Protein AF-F3LEA2-F1 (afdb_monomer)

Secondary structure (DSSP, 8-state):
---EEEEEEESS---HHHHHHHHHHHHHHHHH-TTEEEEEEEEE-S---TTS---EEEEEEEEESS--EEEEEEESSHHHHHHHHHHHHHHHHHHHHHHHHHHHHHHHH----------------

Sequence (125 aa):
MTMASNVTYRDLDTSEALNAIINKRLQKLGRFCSDIQHSRVVLDSPHNHKHKGKEFRATVEIDLKGSPITVSQNDTSIHVAVRDAFDVAERKLKSHTQQLQAKRQRKREDITPTISQEDDFDEVG

Mean predicted aligned error: 11.27 Å

Nearest PDB structures (foldseek):
  8rd8-assembly1_D  TM=9.299E-01  e=2.920E-08  Psychrobacter urativorans
  5zep-assembly1_x  TM=9.024E-01  e=9.319E-07  Mycolicibacterium smegmatis MC2 155
  6dzk-assembly1_Y  TM=7.894E-01  e=9.949E-07  Mycolicibacterium smegmatis MC2 155
  7m4z-assembly1_v  TM=7.879E-01  e=9.795E-06  Acinetobacter baumannii AB0057
  8wi9-assembly1_w  TM=5.955E-01  e=1.652E-05  Mycolicibacterium smegmatis MC2 155

pLDDT: mean 78.49, std 16.26, range [42.31, 95.94]

Radius of gyration: 24.88 Å; Cα contacts (8 Å, |Δi|>4): 160; chains: 1; bounding box: 63×29×87 Å

Structure (mmCIF, N/CA/C/O backbone):
data_AF-F3LEA2-F1
#
_entry.id   AF-F3LEA2-F1
#
loop_
_atom_site.group_PDB
_atom_site.id
_atom_site.type_symbol
_atom_site.label_atom_id
_atom_site.label_alt_id
_atom_site.label_comp_id
_atom_site.label_asym_id
_atom_site.label_entity_id
_atom_site.label_seq_id
_atom_site.pdbx_PDB_ins_code
_atom_site.Cartn_x
_atom_site.Cartn_y
_atom_site.Cartn_z
_atom_site.occupancy
_atom_site.B_iso_or_equiv
_atom_site.auth_seq_id
_atom_site.auth_comp_id
_atom_site.auth_asym_id
_atom_site.auth_atom_id
_atom_site.pdbx_PDB_model_num
ATOM 1 N N . MET A 1 1 ? -10.549 -14.022 8.372 1.00 46.09 1 MET A N 1
ATOM 2 C CA . MET A 1 1 ? -11.278 -12.901 7.750 1.00 46.09 1 MET A CA 1
ATOM 3 C C . MET A 1 1 ? -10.392 -12.352 6.648 1.00 46.09 1 MET A C 1
ATOM 5 O O . MET A 1 1 ? -9.299 -11.887 6.943 1.00 46.09 1 MET A O 1
ATOM 9 N N . THR A 1 2 ? -10.778 -12.559 5.392 1.00 52.22 2 THR A N 1
ATOM 10 C CA . THR A 1 2 ? -9.991 -12.140 4.224 1.00 52.22 2 THR A CA 1
ATOM 11 C C . THR A 1 2 ? -10.287 -10.669 3.966 1.00 52.22 2 THR A C 1
ATOM 13 O O . THR A 1 2 ? -11.444 -10.320 3.758 1.00 52.22 2 THR A O 1
ATOM 16 N N . MET A 1 3 ? -9.276 -9.804 4.039 1.00 65.62 3 MET A N 1
ATOM 17 C CA . MET A 1 3 ? -9.443 -8.391 3.689 1.00 65.62 3 MET A CA 1
ATOM 18 C C . MET A 1 3 ? -9.395 -8.229 2.173 1.00 65.62 3 MET A C 1
ATOM 20 O O . MET A 1 3 ? -8.591 -8.887 1.513 1.00 65.62 3 MET A O 1
ATOM 24 N N . ALA A 1 4 ? -10.236 -7.355 1.623 1.00 76.12 4 ALA A N 1
ATOM 25 C CA . ALA A 1 4 ? -10.160 -6.993 0.215 1.00 76.12 4 ALA A CA 1
ATOM 26 C C . ALA A 1 4 ? -8.935 -6.093 -0.003 1.00 76.12 4 ALA A C 1
ATOM 28 O O . ALA A 1 4 ? -8.870 -4.982 0.527 1.00 76.12 4 ALA A O 1
ATOM 29 N N . SER A 1 5 ? -7.958 -6.589 -0.762 1.00 83.19 5 SER A N 1
ATOM 30 C CA . SER A 1 5 ? -6.742 -5.853 -1.099 1.00 83.19 5 SER A CA 1
ATOM 31 C C . SER A 1 5 ? -6.552 -5.733 -2.602 1.00 83.19 5 SER A C 1
ATOM 33 O O . SER A 1 5 ? -6.632 -6.732 -3.316 1.00 83.19 5 SER A O 1
ATOM 35 N N . ASN A 1 6 ? -6.232 -4.530 -3.070 1.00 90.88 6 ASN A N 1
ATOM 36 C CA . ASN A 1 6 ? -5.905 -4.263 -4.466 1.00 90.88 6 ASN A CA 1
ATOM 37 C C . ASN A 1 6 ? -4.445 -3.803 -4.600 1.00 90.88 6 ASN A C 1
ATOM 39 O O . ASN A 1 6 ? -4.008 -2.923 -3.860 1.00 90.88 6 ASN A O 1
ATOM 43 N N . VAL A 1 7 ? -3.701 -4.377 -5.549 1.00 92.56 7 VAL A N 1
ATOM 44 C CA . VAL A 1 7 ? -2.342 -3.935 -5.895 1.00 92.56 7 VAL A CA 1
ATOM 45 C C . VAL A 1 7 ? -2.348 -3.438 -7.337 1.00 92.56 7 VAL A C 1
ATOM 47 O O . VAL A 1 7 ? -2.714 -4.176 -8.248 1.00 92.56 7 VAL A O 1
ATOM 50 N N . THR A 1 8 ? -1.964 -2.181 -7.546 1.00 93.00 8 THR A N 1
ATOM 51 C CA . THR A 1 8 ? -1.908 -1.521 -8.854 1.00 93.00 8 THR A CA 1
ATOM 52 C C . THR A 1 8 ? -0.465 -1.136 -9.177 1.00 93.00 8 THR A C 1
ATOM 54 O O . THR A 1 8 ? 0.183 -0.473 -8.372 1.00 93.00 8 THR A O 1
ATOM 57 N N . TYR A 1 9 ? 0.008 -1.485 -10.372 1.00 92.25 9 TYR A N 1
ATOM 58 C CA . TYR A 1 9 ? 1.289 -1.036 -10.923 1.00 92.25 9 TYR A CA 1
ATOM 59 C C . TYR A 1 9 ? 1.004 -0.010 -12.027 1.00 92.25 9 TYR A C 1
ATOM 61 O O . TYR A 1 9 ? 0.185 -0.275 -12.906 1.00 92.25 9 TYR A O 1
ATOM 69 N N . ARG A 1 10 ? 1.630 1.168 -11.973 1.00 89.50 10 ARG A N 1
ATOM 70 C CA . ARG A 1 10 ? 1.542 2.203 -13.014 1.00 89.50 10 ARG A CA 1
ATOM 71 C C . ARG A 1 10 ? 2.929 2.430 -13.588 1.00 89.50 10 ARG A C 1
ATOM 73 O O . ARG A 1 10 ? 3.848 2.739 -12.837 1.00 89.50 10 ARG A O 1
ATOM 80 N N . ASP A 1 11 ? 3.067 2.254 -14.898 1.00 84.31 11 ASP A N 1
ATOM 81 C CA . ASP A 1 11 ? 4.343 2.422 -15.609 1.00 84.31 11 ASP A CA 1
ATOM 82 C C . ASP A 1 11 ? 5.466 1.504 -15.081 1.00 84.31 11 ASP A C 1
ATOM 84 O O . ASP A 1 11 ? 6.653 1.809 -15.193 1.00 84.31 11 ASP A O 1
ATOM 88 N N . LEU A 1 12 ? 5.077 0.372 -14.484 1.00 83.62 12 LEU A N 1
ATOM 89 C CA . LEU A 1 12 ? 5.955 -0.626 -13.883 1.00 83.62 12 LEU A CA 1
ATOM 90 C C . LEU A 1 12 ? 5.509 -2.030 -14.276 1.00 83.62 12 LEU A C 1
ATOM 92 O O . LEU A 1 12 ? 4.311 -2.312 -14.346 1.00 83.62 12 LEU A O 1
ATOM 96 N N . ASP A 1 13 ? 6.484 -2.920 -14.433 1.00 83.81 13 ASP A N 1
ATOM 97 C CA . ASP A 1 13 ? 6.221 -4.344 -14.582 1.00 83.81 13 ASP A CA 1
ATOM 98 C C . ASP A 1 13 ? 5.719 -4.939 -13.265 1.00 83.81 13 ASP A C 1
ATOM 100 O O . ASP A 1 13 ? 6.235 -4.664 -12.174 1.00 83.81 13 ASP A O 1
ATOM 104 N N . THR A 1 14 ? 4.708 -5.797 -13.371 1.00 85.38 14 THR A N 1
ATOM 105 C CA . THR A 1 14 ? 4.213 -6.561 -12.230 1.00 85.38 14 THR A CA 1
ATOM 106 C C . THR A 1 14 ? 5.284 -7.534 -11.751 1.00 85.38 14 THR A C 1
ATOM 108 O O . THR A 1 14 ? 5.868 -8.260 -12.552 1.00 85.38 14 THR A O 1
ATOM 111 N N . SER A 1 15 ? 5.493 -7.608 -10.438 1.00 88.19 15 SER A N 1
ATOM 112 C CA . SER A 1 15 ? 6.452 -8.533 -9.831 1.00 88.19 15 SER A CA 1
ATOM 113 C C . SER A 1 15 ? 5.757 -9.443 -8.829 1.00 88.19 15 SER A C 1
ATOM 115 O O . SER A 1 15 ? 5.145 -8.985 -7.861 1.00 88.19 15 SER A O 1
ATOM 117 N N . GLU A 1 16 ? 5.880 -10.754 -9.035 1.00 88.62 16 GLU A N 1
ATOM 118 C CA . GLU A 1 16 ? 5.338 -11.754 -8.113 1.00 88.62 16 GLU A CA 1
ATOM 119 C C . GLU A 1 16 ? 5.986 -11.650 -6.725 1.00 88.62 16 GLU A C 1
ATOM 121 O O . GLU A 1 16 ? 5.298 -11.729 -5.706 1.00 88.62 16 GLU A O 1
ATOM 126 N N . ALA A 1 17 ? 7.291 -11.364 -6.674 1.00 89.00 17 ALA A N 1
ATOM 127 C CA . ALA A 1 17 ? 8.010 -11.150 -5.423 1.00 89.00 17 ALA A CA 1
ATOM 128 C C . ALA A 1 17 ? 7.445 -9.952 -4.640 1.00 89.00 17 ALA A C 1
ATOM 130 O O . ALA A 1 17 ? 7.211 -10.056 -3.433 1.00 89.00 17 ALA A O 1
ATOM 131 N N . LEU A 1 18 ? 7.161 -8.834 -5.321 1.00 89.31 18 LEU A N 1
ATOM 132 C CA . LEU A 1 18 ? 6.524 -7.675 -4.689 1.00 89.31 18 LEU A CA 1
ATOM 133 C C . LEU A 1 18 ? 5.108 -8.006 -4.221 1.00 89.31 18 LEU A C 1
ATOM 135 O O . LEU A 1 18 ? 4.764 -7.693 -3.082 1.00 89.31 18 LEU A O 1
ATOM 139 N N . ASN A 1 19 ? 4.315 -8.703 -5.037 1.00 90.31 19 ASN A N 1
ATOM 140 C CA . ASN A 1 19 ? 2.971 -9.133 -4.653 1.00 90.31 19 ASN A CA 1
ATOM 141 C C . ASN A 1 19 ? 2.992 -10.003 -3.388 1.00 90.31 19 ASN A C 1
ATOM 143 O O . ASN A 1 19 ? 2.206 -9.772 -2.470 1.00 90.31 19 ASN A O 1
ATOM 147 N N . ALA A 1 20 ? 3.916 -10.962 -3.290 1.00 91.25 20 ALA A N 1
ATOM 148 C CA . ALA A 1 20 ? 4.060 -11.809 -2.109 1.00 91.25 20 ALA A CA 1
ATOM 149 C C . ALA A 1 20 ? 4.408 -10.995 -0.849 1.00 91.25 20 ALA A C 1
ATOM 151 O O . ALA A 1 20 ? 3.802 -11.190 0.210 1.00 91.25 20 ALA A O 1
ATOM 152 N N . ILE A 1 21 ? 5.344 -10.044 -0.962 1.00 91.44 21 ILE A N 1
ATOM 153 C CA . ILE A 1 21 ? 5.735 -9.153 0.142 1.00 91.44 21 ILE A CA 1
ATOM 154 C C . ILE A 1 21 ? 4.553 -8.281 0.578 1.00 91.44 21 ILE A C 1
ATOM 156 O O . ILE A 1 21 ? 4.253 -8.204 1.773 1.00 91.44 21 ILE A O 1
ATOM 160 N N . ILE A 1 22 ? 3.871 -7.653 -0.381 1.00 92.19 22 ILE A N 1
ATOM 161 C CA . ILE A 1 22 ? 2.718 -6.780 -0.145 1.00 92.19 22 ILE A CA 1
ATOM 162 C C . ILE A 1 22 ? 1.603 -7.558 0.552 1.00 92.19 22 ILE A C 1
ATOM 164 O O . ILE A 1 22 ? 1.137 -7.138 1.610 1.00 92.19 22 ILE A O 1
ATOM 168 N N . ASN A 1 23 ? 1.241 -8.735 0.039 1.00 90.69 23 ASN A N 1
ATOM 169 C CA . ASN A 1 23 ? 0.211 -9.586 0.635 1.00 90.69 23 ASN A CA 1
ATOM 170 C C . ASN A 1 23 ? 0.557 -9.986 2.074 1.00 90.69 23 ASN A C 1
ATOM 172 O O . ASN A 1 23 ? -0.284 -9.885 2.970 1.00 90.69 23 ASN A O 1
ATOM 176 N N . LYS A 1 24 ? 1.810 -10.376 2.338 1.00 90.88 24 LYS A N 1
ATOM 177 C CA . LYS A 1 24 ? 2.265 -10.720 3.694 1.00 90.88 24 LYS A CA 1
ATOM 178 C C . LYS A 1 24 ? 2.160 -9.528 4.649 1.00 90.88 24 LYS A C 1
ATOM 180 O O . LYS A 1 24 ? 1.747 -9.694 5.799 1.00 90.88 24 LYS A O 1
ATOM 185 N N . ARG A 1 25 ? 2.517 -8.324 4.192 1.00 90.75 25 ARG A N 1
ATOM 186 C CA . ARG A 1 25 ? 2.424 -7.101 5.004 1.00 90.75 25 ARG A CA 1
ATOM 187 C C . ARG A 1 25 ? 0.975 -6.669 5.234 1.00 90.75 25 ARG A C 1
ATOM 189 O O . ARG A 1 25 ? 0.634 -6.326 6.362 1.00 90.75 25 ARG A O 1
ATOM 196 N N . LEU A 1 26 ? 0.106 -6.771 4.232 1.00 89.69 26 LEU A N 1
ATOM 197 C CA . LEU A 1 26 ? -1.329 -6.504 4.374 1.00 89.69 26 LEU A CA 1
ATOM 198 C C . LEU A 1 26 ? -1.992 -7.450 5.381 1.00 89.69 26 LEU A C 1
ATOM 200 O O . LEU A 1 26 ? -2.720 -6.996 6.262 1.00 89.69 26 LEU A O 1
ATOM 204 N N . GLN A 1 27 ? -1.672 -8.748 5.335 1.00 88.06 27 GLN A N 1
ATOM 205 C CA . GLN A 1 27 ? -2.133 -9.697 6.354 1.00 88.06 27 GLN A CA 1
ATOM 206 C C . GLN A 1 27 ? -1.653 -9.318 7.760 1.00 88.06 27 GLN A C 1
ATOM 208 O O . GLN A 1 27 ? -2.400 -9.456 8.729 1.00 88.06 27 GLN A O 1
ATOM 213 N N . LYS A 1 28 ? -0.416 -8.820 7.888 1.00 88.12 28 LYS A N 1
ATOM 214 C CA . LYS A 1 28 ? 0.121 -8.338 9.166 1.00 88.12 28 LYS A CA 1
ATOM 215 C C . LYS A 1 28 ? -0.674 -7.133 9.684 1.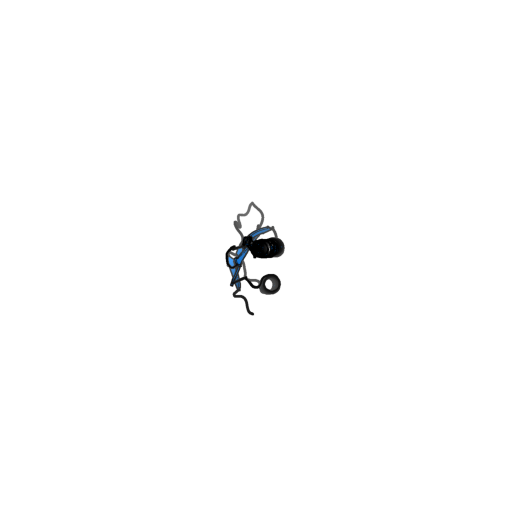00 88.12 28 LYS A C 1
ATOM 217 O O . LYS A 1 28 ? -1.033 -7.122 10.857 1.00 88.12 28 LYS A O 1
ATOM 222 N N . LEU A 1 29 ? -0.999 -6.162 8.827 1.00 86.31 29 LEU A N 1
ATOM 223 C CA . LEU A 1 29 ? -1.820 -5.002 9.199 1.00 86.31 29 LEU A CA 1
ATOM 224 C C . LEU A 1 29 ? -3.230 -5.411 9.649 1.00 86.31 29 LEU A C 1
ATOM 226 O O . LEU A 1 29 ? -3.684 -4.951 10.696 1.00 86.31 29 LEU A O 1
ATOM 230 N N . GLY A 1 30 ? -3.873 -6.340 8.933 1.00 83.69 30 GLY A N 1
ATOM 231 C CA . GLY A 1 30 ? -5.188 -6.880 9.305 1.00 83.69 3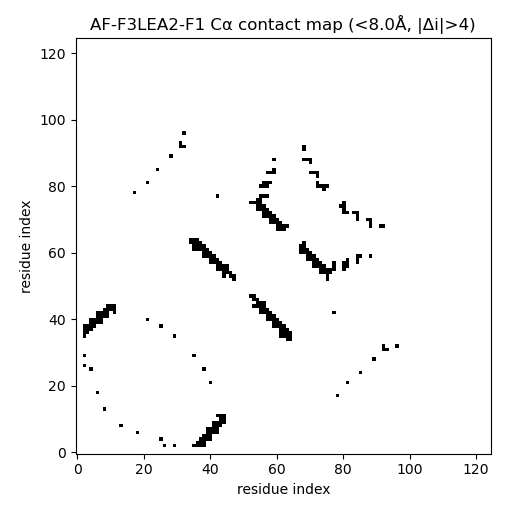0 GLY A CA 1
ATOM 232 C C . GLY A 1 30 ? -5.219 -7.565 10.677 1.00 83.69 30 GLY A C 1
ATOM 233 O O . GLY A 1 30 ? -6.249 -7.567 11.344 1.00 83.69 30 GLY A O 1
ATOM 234 N N . ARG A 1 31 ? -4.086 -8.105 11.150 1.00 83.81 31 ARG A N 1
ATOM 235 C CA . ARG A 1 31 ? -3.971 -8.661 12.511 1.00 83.81 31 ARG A CA 1
ATOM 236 C C . ARG A 1 31 ? -3.883 -7.592 13.601 1.00 83.81 31 ARG A C 1
ATOM 238 O O . ARG A 1 31 ? -4.241 -7.877 14.737 1.00 83.81 31 ARG A O 1
ATOM 245 N N . PHE A 1 32 ? -3.401 -6.390 13.281 1.00 78.19 32 PHE A N 1
ATOM 246 C CA . PHE A 1 32 ? -3.284 -5.293 14.247 1.00 78.19 32 PHE A CA 1
ATOM 247 C C . PHE A 1 32 ? -4.557 -4.455 14.370 1.00 78.19 32 PHE A C 1
ATOM 249 O O . PHE A 1 32 ? -4.800 -3.879 15.429 1.00 78.19 32 PHE A O 1
ATOM 256 N N . CYS A 1 33 ? -5.354 -4.358 13.305 1.00 75.94 33 CYS A N 1
ATOM 257 C CA . CYS A 1 33 ? -6.589 -3.586 13.301 1.00 75.94 33 CYS A CA 1
ATOM 258 C C . CYS A 1 33 ? -7.669 -4.312 12.499 1.00 75.94 33 CYS A C 1
ATOM 260 O O . CYS A 1 33 ? -7.579 -4.434 11.280 1.00 75.94 33 CYS A O 1
ATOM 262 N N . SER A 1 34 ? -8.710 -4.760 13.197 1.00 77.75 34 SER A N 1
ATOM 263 C CA . SER A 1 34 ? -9.881 -5.410 12.601 1.00 77.75 34 SER A CA 1
ATOM 264 C C . SER A 1 34 ? -10.871 -4.432 11.959 1.00 77.75 34 SER A C 1
ATOM 266 O O . SER A 1 34 ? -11.830 -4.878 11.339 1.00 77.75 34 SER A O 1
ATOM 268 N N . ASP A 1 35 ? -10.661 -3.118 12.108 1.00 80.69 35 ASP A N 1
ATOM 269 C CA . ASP A 1 35 ? -11.535 -2.071 11.552 1.00 80.69 35 ASP A CA 1
ATOM 270 C C . ASP A 1 35 ? -11.188 -1.704 10.097 1.00 80.69 35 ASP A C 1
ATOM 272 O O . ASP A 1 35 ? -11.795 -0.791 9.528 1.00 80.69 35 ASP A O 1
ATOM 276 N N . ILE A 1 36 ? -10.206 -2.391 9.501 1.00 85.00 36 ILE A N 1
ATOM 277 C CA . ILE A 1 36 ? -9.816 -2.211 8.102 1.00 85.00 36 ILE A CA 1
ATOM 278 C C . ILE A 1 36 ? -10.886 -2.820 7.195 1.00 85.00 36 ILE A C 1
ATOM 280 O O . ILE A 1 36 ? -11.168 -4.015 7.254 1.00 85.00 36 ILE A O 1
ATOM 284 N N . GLN A 1 37 ? -11.465 -1.983 6.338 1.00 85.88 37 GLN A N 1
ATOM 285 C CA . GLN A 1 37 ? -12.495 -2.376 5.376 1.00 85.88 37 GLN A CA 1
ATOM 286 C C . GLN A 1 37 ? -11.888 -2.712 4.016 1.00 85.88 37 GLN A C 1
ATOM 288 O O . GLN A 1 37 ? -12.279 -3.688 3.376 1.00 85.88 37 GLN A O 1
ATOM 293 N N . HIS A 1 38 ? -10.918 -1.911 3.585 1.00 87.56 38 HIS A N 1
ATOM 294 C CA . HIS A 1 38 ? -10.288 -2.039 2.282 1.00 87.56 38 HIS A CA 1
ATOM 295 C C . HIS A 1 38 ? -8.837 -1.557 2.345 1.00 87.56 38 HIS A C 1
ATOM 297 O O . HIS A 1 38 ? -8.452 -0.756 3.203 1.00 87.56 38 HIS A O 1
ATOM 303 N N . SER A 1 39 ? -7.990 -2.097 1.472 1.00 90.56 39 SER A N 1
ATOM 304 C CA . SER A 1 39 ? -6.611 -1.640 1.333 1.00 90.56 39 SER A CA 1
ATOM 305 C C . SER A 1 39 ? -6.189 -1.619 -0.126 1.00 90.56 39 SER A C 1
ATOM 307 O O . SER A 1 39 ? -6.399 -2.584 -0.862 1.00 90.56 39 SER A O 1
ATOM 309 N N . ARG A 1 40 ? -5.528 -0.539 -0.532 1.00 93.25 40 ARG A N 1
ATOM 310 C CA . ARG A 1 40 ? -4.992 -0.380 -1.878 1.00 93.25 40 ARG A CA 1
ATOM 311 C C . ARG A 1 40 ? -3.516 -0.034 -1.820 1.00 93.25 40 ARG A C 1
ATOM 313 O O . ARG A 1 40 ? -3.096 0.832 -1.060 1.00 93.25 40 ARG A O 1
ATOM 320 N N . VAL A 1 41 ? -2.732 -0.712 -2.646 1.00 94.25 41 VAL A N 1
ATOM 321 C CA . VAL A 1 41 ? -1.313 -0.428 -2.835 1.00 94.25 41 VAL A CA 1
ATOM 322 C C . VAL A 1 41 ? -1.102 -0.004 -4.276 1.00 94.25 41 VAL A C 1
ATOM 324 O O . 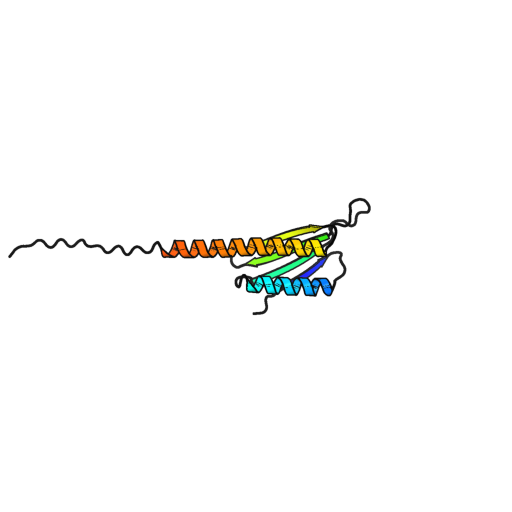VAL A 1 41 ? -1.459 -0.736 -5.196 1.00 94.25 41 VAL A O 1
ATOM 327 N N . VAL A 1 42 ? -0.536 1.180 -4.476 1.00 94.94 42 VAL A N 1
ATOM 328 C CA . VAL A 1 42 ? -0.201 1.715 -5.796 1.00 94.94 42 VAL A CA 1
ATOM 329 C C . VAL A 1 42 ? 1.307 1.866 -5.882 1.00 94.94 42 VAL A C 1
ATOM 331 O O . VAL A 1 42 ? 1.910 2.548 -5.057 1.00 94.94 42 VAL A O 1
ATOM 334 N N . LEU A 1 43 ? 1.904 1.220 -6.874 1.00 93.50 43 LEU A N 1
ATOM 335 C CA . LEU A 1 43 ? 3.320 1.313 -7.196 1.00 93.50 43 LEU A CA 1
ATOM 336 C C . LEU A 1 43 ? 3.455 2.074 -8.509 1.00 93.50 43 LEU A C 1
ATOM 338 O O . LEU A 1 43 ? 2.870 1.656 -9.507 1.00 93.50 43 LEU A O 1
ATOM 342 N N . ASP A 1 44 ? 4.188 3.182 -8.514 1.00 91.50 44 ASP A N 1
ATOM 343 C CA . ASP A 1 44 ? 4.399 3.990 -9.713 1.00 91.50 44 ASP A CA 1
ATOM 344 C C . ASP A 1 44 ? 5.828 4.545 -9.827 1.00 91.50 44 ASP A C 1
ATOM 346 O O . ASP A 1 44 ? 6.620 4.490 -8.883 1.00 91.50 44 ASP A O 1
ATOM 350 N N . SER A 1 45 ? 6.191 5.026 -11.021 1.00 84.44 45 SER A N 1
ATOM 351 C CA . SER A 1 45 ? 7.458 5.726 -11.269 1.00 84.44 45 SER A CA 1
ATOM 352 C C . SER A 1 45 ? 7.183 7.111 -11.865 1.00 84.44 45 SER A C 1
ATOM 354 O O . SER A 1 45 ? 7.068 7.266 -13.084 1.00 84.44 45 SER A O 1
ATOM 356 N N . PRO A 1 46 ? 7.013 8.140 -11.014 1.00 67.81 46 PRO A N 1
ATOM 357 C CA . PRO A 1 46 ? 6.746 9.494 -11.474 1.00 67.81 46 PRO A CA 1
ATOM 358 C C . PRO A 1 46 ? 8.014 10.084 -12.118 1.00 67.81 46 PRO A C 1
ATOM 360 O O . PRO A 1 46 ? 8.931 10.491 -11.418 1.00 67.81 46 PRO A O 1
ATOM 363 N N . HIS A 1 47 ? 8.027 10.167 -13.453 1.00 59.03 47 HIS A N 1
ATOM 364 C CA . HIS A 1 47 ? 9.108 10.660 -14.327 1.00 59.03 47 HIS A CA 1
ATOM 365 C C . HIS A 1 47 ? 10.300 9.718 -14.557 1.00 59.03 47 HIS A C 1
ATOM 367 O O . HIS A 1 47 ? 11.326 9.780 -13.890 1.00 59.03 47 HIS A O 1
ATOM 373 N N . ASN A 1 48 ? 10.253 9.003 -15.681 1.00 54.84 48 ASN A N 1
ATOM 374 C CA . ASN A 1 48 ? 11.409 8.342 -16.295 1.00 54.84 48 ASN A CA 1
ATOM 375 C C . ASN A 1 48 ? 12.220 9.316 -17.193 1.00 54.84 48 ASN A C 1
ATOM 377 O O . ASN A 1 48 ? 12.643 8.973 -18.298 1.00 54.84 48 ASN A O 1
ATOM 381 N N . HIS A 1 49 ? 12.380 10.582 -16.782 1.00 52.81 49 HIS A N 1
ATOM 382 C CA . HIS A 1 49 ? 13.090 11.583 -17.589 1.00 52.81 49 HIS A CA 1
ATOM 383 C C . HIS A 1 49 ? 14.597 11.476 -17.351 1.00 52.81 49 HIS A C 1
ATOM 385 O O . HIS A 1 49 ? 15.062 11.649 -16.230 1.00 52.81 49 HIS A O 1
ATOM 391 N N . LYS A 1 50 ? 15.343 11.250 -18.441 1.00 52.47 50 LYS A N 1
ATOM 392 C CA . LYS A 1 50 ? 16.786 10.944 -18.584 1.00 52.47 50 LYS A CA 1
ATOM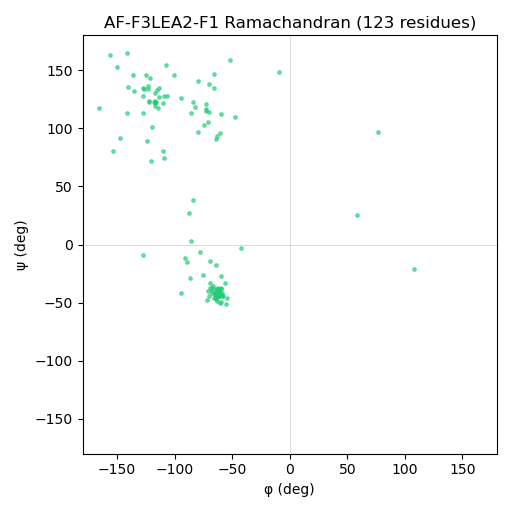 393 C C . LYS A 1 50 ? 17.816 11.718 -17.721 1.00 52.47 50 LYS A C 1
ATOM 395 O O . LYS A 1 50 ? 18.998 11.407 -17.820 1.00 52.47 50 LYS A O 1
ATOM 400 N N . HIS A 1 51 ? 17.425 12.688 -16.893 1.00 53.81 51 HIS A N 1
ATOM 401 C CA . HIS A 1 51 ? 18.332 13.570 -16.144 1.00 53.81 51 HIS A CA 1
ATOM 402 C C . HIS A 1 51 ? 18.082 13.657 -14.627 1.00 53.81 51 HIS A C 1
ATOM 404 O O . HIS A 1 51 ? 18.919 14.214 -13.920 1.00 53.81 51 HIS A O 1
ATOM 410 N N . LYS A 1 52 ? 16.988 13.095 -14.099 1.00 52.84 52 LYS A N 1
ATOM 411 C CA . LYS A 1 52 ? 16.782 12.911 -12.652 1.00 52.84 52 LYS A CA 1
ATOM 412 C C . LYS A 1 52 ? 16.534 11.427 -12.396 1.00 52.84 52 LYS A C 1
ATOM 414 O O . LYS A 1 52 ? 15.877 10.781 -13.201 1.00 52.84 52 LYS A O 1
ATOM 419 N N . GLY A 1 53 ? 17.164 10.884 -11.356 1.00 58.38 53 GLY A N 1
ATOM 420 C CA . GLY A 1 53 ? 17.245 9.444 -11.098 1.00 58.38 53 GLY A CA 1
ATOM 421 C C . GLY A 1 53 ? 15.892 8.729 -11.110 1.00 58.38 53 GLY A C 1
ATOM 422 O O . GLY A 1 53 ? 14.849 9.346 -10.923 1.00 58.38 53 GLY A O 1
ATOM 423 N N . LYS A 1 54 ? 15.930 7.409 -11.330 1.00 66.06 54 LYS A N 1
ATOM 424 C CA . LYS A 1 54 ? 14.753 6.538 -11.249 1.00 66.06 54 LYS A CA 1
ATOM 425 C C . LYS A 1 54 ? 14.183 6.604 -9.834 1.00 66.06 54 LYS A C 1
ATOM 427 O O . LYS A 1 54 ? 14.684 5.917 -8.951 1.00 66.06 54 LYS A O 1
ATOM 432 N N . GLU A 1 55 ? 13.179 7.440 -9.617 1.00 83.31 55 GLU A N 1
ATOM 433 C CA . GLU A 1 55 ? 12.414 7.448 -8.378 1.00 83.31 55 GLU A CA 1
ATOM 434 C C . GLU A 1 55 ? 11.176 6.573 -8.566 1.00 83.31 55 GLU A C 1
ATOM 436 O O . GLU A 1 55 ? 10.391 6.719 -9.509 1.00 83.31 55 GLU A O 1
ATOM 441 N N . PHE A 1 56 ? 11.033 5.619 -7.661 1.00 89.75 56 PHE A N 1
ATOM 442 C CA . PHE A 1 56 ? 9.841 4.814 -7.501 1.00 89.75 56 PHE A CA 1
ATOM 443 C C . PHE A 1 56 ? 9.050 5.365 -6.333 1.00 89.75 56 PHE A C 1
ATOM 445 O O . PHE A 1 56 ? 9.626 5.804 -5.339 1.00 89.75 56 PHE A O 1
ATOM 452 N N . ARG A 1 57 ? 7.729 5.297 -6.420 1.00 92.44 57 ARG A N 1
ATOM 453 C CA . ARG A 1 57 ? 6.841 5.684 -5.337 1.00 92.44 57 ARG A CA 1
ATOM 454 C C . ARG A 1 57 ? 5.862 4.558 -5.041 1.00 92.44 57 ARG A C 1
ATOM 456 O O . ARG A 1 57 ? 5.292 3.929 -5.929 1.00 92.44 57 ARG A O 1
ATOM 463 N N . ALA A 1 58 ? 5.703 4.298 -3.751 1.00 94.94 58 ALA A N 1
ATOM 464 C CA . ALA A 1 58 ? 4.761 3.341 -3.209 1.00 94.94 58 ALA A CA 1
ATOM 465 C C . ALA A 1 58 ? 3.752 4.086 -2.338 1.00 94.94 58 ALA A C 1
ATOM 467 O O . ALA A 1 58 ? 4.123 4.752 -1.369 1.00 94.94 58 ALA A O 1
ATOM 468 N N . THR A 1 59 ? 2.477 3.942 -2.674 1.00 95.94 59 THR A N 1
ATOM 469 C CA . THR A 1 59 ? 1.358 4.513 -1.931 1.00 95.94 59 THR A CA 1
ATOM 470 C C . THR A 1 59 ? 0.530 3.388 -1.327 1.00 95.94 59 THR A C 1
ATOM 472 O O . THR A 1 59 ? 0.115 2.471 -2.031 1.00 95.94 59 THR A O 1
ATOM 475 N N . VAL A 1 60 ? 0.297 3.455 -0.020 1.00 95.50 60 VAL A N 1
ATOM 476 C CA . VAL A 1 60 ? -0.541 2.533 0.747 1.00 95.50 60 VAL A CA 1
ATOM 477 C C . VAL A 1 60 ? -1.741 3.312 1.274 1.00 95.50 60 VAL A C 1
ATOM 479 O O . VAL A 1 60 ? -1.595 4.247 2.064 1.00 95.50 60 VAL A O 1
ATOM 482 N N . GLU A 1 61 ? -2.924 2.913 0.830 1.00 94.19 61 GLU A N 1
ATOM 483 C CA . GLU A 1 61 ? -4.223 3.431 1.250 1.00 94.19 61 GLU A CA 1
ATOM 484 C C . GLU A 1 61 ? -4.923 2.359 2.086 1.00 94.19 61 GLU A C 1
ATOM 486 O O . GLU A 1 61 ? -5.030 1.201 1.674 1.00 94.19 61 GLU A O 1
ATOM 491 N N . ILE A 1 62 ? -5.376 2.734 3.277 1.00 91.75 62 ILE A N 1
ATOM 492 C CA . ILE A 1 62 ? -6.084 1.862 4.210 1.00 91.75 62 ILE A CA 1
ATOM 493 C C . ILE A 1 62 ? -7.374 2.565 4.605 1.00 91.75 62 ILE A C 1
ATOM 495 O O . ILE A 1 62 ? -7.353 3.577 5.310 1.00 91.75 62 ILE A O 1
ATOM 499 N N . ASP A 1 63 ? -8.496 1.991 4.194 1.00 89.44 63 ASP A N 1
ATOM 500 C CA . ASP A 1 63 ? -9.813 2.473 4.574 1.00 89.44 63 ASP A CA 1
ATOM 501 C C . ASP A 1 63 ? -10.206 1.858 5.918 1.00 89.44 63 ASP A C 1
ATOM 503 O O . ASP A 1 63 ? -10.415 0.647 6.041 1.00 89.44 63 ASP A O 1
ATOM 507 N N . LEU A 1 64 ? -10.294 2.709 6.940 1.00 86.38 64 LEU A N 1
ATOM 508 C CA . LEU A 1 64 ? -10.782 2.361 8.273 1.00 86.38 64 LEU A CA 1
ATOM 509 C C . LEU A 1 64 ? -12.163 2.975 8.491 1.00 86.38 64 LEU A C 1
ATOM 511 O O . LEU A 1 64 ? -12.473 4.044 7.958 1.00 86.38 64 LEU A O 1
ATOM 515 N N . LYS A 1 65 ? -12.964 2.366 9.369 1.00 78.12 65 LYS A N 1
ATOM 516 C CA . LYS A 1 65 ? -14.235 2.952 9.815 1.00 78.12 65 LYS A CA 1
ATOM 517 C C . LYS A 1 65 ? -13.996 4.274 10.568 1.00 78.12 65 LYS A C 1
ATOM 519 O O . LYS A 1 65 ? -13.781 4.282 11.776 1.00 78.12 65 LYS A O 1
ATOM 524 N N . GLY A 1 66 ? -14.059 5.390 9.843 1.00 76.50 66 GLY A N 1
ATOM 525 C CA . GLY A 1 66 ? -14.047 6.758 10.371 1.00 76.50 66 GLY A CA 1
ATOM 526 C C . GLY A 1 66 ? -12.765 7.561 10.129 1.00 76.50 66 GLY A C 1
ATOM 527 O O . GLY A 1 66 ? -12.830 8.786 10.162 1.00 76.50 66 GLY A O 1
ATOM 528 N N . SER A 1 67 ? -11.620 6.927 9.860 1.00 80.62 67 SER A N 1
ATOM 529 C CA . SER A 1 67 ? -10.372 7.658 9.586 1.00 80.62 67 SER A CA 1
ATOM 530 C C . SER A 1 67 ? -9.487 6.906 8.587 1.00 80.62 67 SER A C 1
ATOM 532 O O . SER A 1 67 ? -8.706 6.048 8.996 1.00 80.62 67 SER A O 1
ATOM 534 N N . PRO A 1 68 ? -9.606 7.179 7.277 1.00 89.00 68 PRO A N 1
ATOM 535 C CA . PRO A 1 68 ? -8.744 6.549 6.286 1.00 89.00 68 PRO A CA 1
ATOM 536 C C . PRO A 1 68 ? -7.289 6.999 6.465 1.00 89.00 68 PRO A C 1
ATOM 538 O O . PRO A 1 68 ? -7.005 8.136 6.853 1.00 89.00 68 PRO A O 1
ATOM 541 N N . ILE A 1 69 ? -6.354 6.098 6.173 1.00 91.50 69 ILE A N 1
ATOM 542 C CA . ILE A 1 69 ? -4.917 6.346 6.259 1.00 91.50 69 ILE A CA 1
ATOM 543 C C . ILE A 1 69 ? -4.315 6.206 4.866 1.00 91.50 69 ILE A C 1
ATOM 545 O O . ILE A 1 69 ? -4.301 5.116 4.302 1.00 91.50 69 ILE A O 1
ATOM 549 N N . THR A 1 70 ? -3.721 7.287 4.368 1.00 94.88 70 THR A N 1
ATOM 550 C CA . THR A 1 70 ? -2.886 7.265 3.164 1.00 94.88 70 THR A CA 1
ATOM 551 C C . THR A 1 70 ? -1.437 7.574 3.532 1.00 94.88 70 THR A C 1
ATOM 553 O O . THR A 1 70 ? -1.136 8.471 4.335 1.00 94.88 70 THR A O 1
ATOM 556 N N . VAL A 1 71 ? -0.521 6.790 2.974 1.00 95.12 71 VAL A N 1
ATOM 557 C CA . VAL A 1 71 ? 0.926 6.946 3.120 1.00 95.12 71 VAL A CA 1
ATOM 558 C C . VAL A 1 71 ? 1.565 6.778 1.755 1.00 95.12 71 VAL A C 1
ATOM 560 O O . VAL A 1 71 ? 1.276 5.808 1.070 1.00 95.12 71 VAL A O 1
ATOM 563 N N . SER A 1 72 ? 2.461 7.685 1.386 1.00 94.25 72 SER A N 1
ATOM 564 C CA . SER A 1 72 ? 3.252 7.599 0.161 1.00 94.25 72 SER A CA 1
ATOM 565 C C . SER A 1 72 ? 4.726 7.763 0.499 1.00 94.25 72 SER A C 1
ATOM 567 O O . SER A 1 72 ? 5.072 8.749 1.145 1.00 94.25 72 SER A O 1
ATOM 569 N N . GLN A 1 73 ? 5.571 6.842 0.046 1.00 94.56 73 GLN A N 1
ATOM 570 C CA . GLN A 1 73 ? 7.029 6.931 0.164 1.00 94.56 73 GLN A CA 1
ATOM 571 C C . GLN A 1 73 ? 7.672 6.787 -1.209 1.00 94.56 73 GLN A C 1
ATOM 573 O O . GLN A 1 73 ? 7.165 6.051 -2.057 1.00 94.56 73 GLN A O 1
ATOM 578 N N . ASN A 1 74 ? 8.784 7.482 -1.419 1.00 91.75 74 ASN A N 1
ATOM 579 C CA . ASN A 1 74 ? 9.582 7.422 -2.633 1.00 91.75 74 ASN A CA 1
ATOM 580 C C . ASN A 1 74 ? 11.017 6.987 -2.333 1.00 91.75 74 ASN A C 1
ATOM 582 O O . ASN A 1 74 ? 11.574 7.335 -1.299 1.00 91.75 74 ASN A O 1
ATOM 586 N N . ASP A 1 75 ? 11.595 6.205 -3.240 1.00 91.31 75 ASP A N 1
ATOM 587 C CA . ASP A 1 75 ? 12.984 5.763 -3.157 1.00 91.31 75 ASP A CA 1
ATOM 588 C C . ASP A 1 75 ? 13.525 5.405 -4.551 1.00 91.31 75 ASP A C 1
ATOM 590 O O . ASP A 1 75 ? 12.771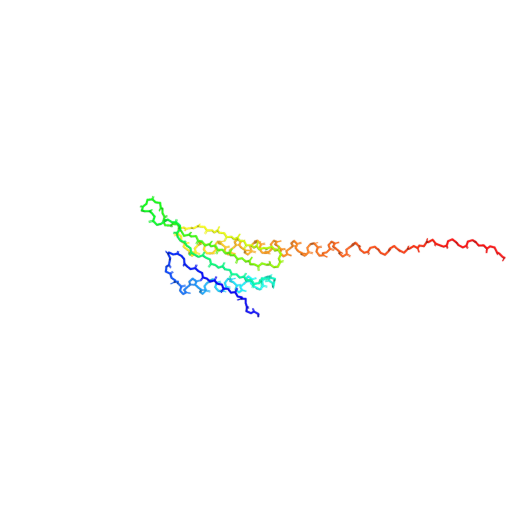 5.157 -5.493 1.00 91.31 75 ASP A O 1
ATOM 594 N N . THR A 1 76 ? 14.847 5.325 -4.678 1.00 89.12 76 THR A N 1
ATOM 595 C CA . THR A 1 76 ? 15.532 4.778 -5.861 1.00 89.12 76 THR A CA 1
ATOM 596 C C . THR A 1 76 ? 15.254 3.291 -6.112 1.00 89.12 76 THR A C 1
ATOM 598 O O . THR A 1 76 ? 15.469 2.791 -7.216 1.00 89.12 76 THR A O 1
ATOM 601 N N . SER A 1 77 ? 14.760 2.572 -5.102 1.00 89.06 77 SER A N 1
ATOM 602 C CA . SER A 1 77 ? 14.360 1.172 -5.159 1.00 89.06 77 SER A CA 1
ATOM 603 C C . SER A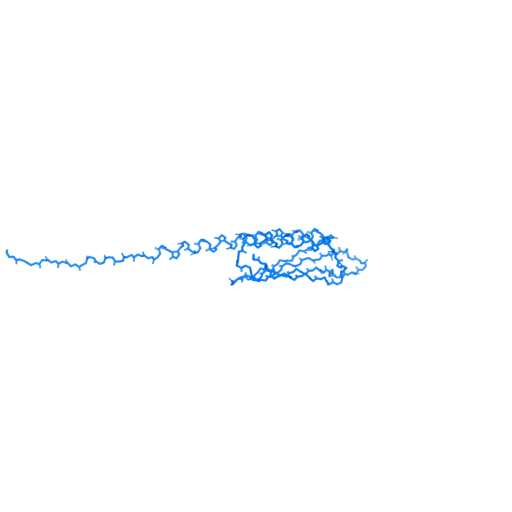 1 77 ? 12.900 1.007 -4.755 1.00 89.06 77 SER A C 1
ATOM 605 O O . SER A 1 77 ? 12.512 1.290 -3.620 1.00 89.06 77 SER A O 1
ATOM 607 N N . ILE A 1 78 ? 12.092 0.425 -5.647 1.00 89.69 78 ILE A N 1
ATOM 608 C CA . ILE A 1 78 ? 10.680 0.127 -5.365 1.00 89.69 78 ILE A CA 1
ATOM 609 C C . ILE A 1 78 ? 10.501 -0.741 -4.109 1.00 89.69 78 ILE A C 1
ATOM 611 O O . ILE A 1 78 ? 9.546 -0.564 -3.359 1.00 89.69 78 ILE A O 1
ATOM 615 N N . HIS A 1 79 ? 11.442 -1.645 -3.824 1.00 91.81 79 HIS A N 1
ATOM 616 C CA . HIS A 1 79 ? 11.380 -2.510 -2.645 1.00 91.81 79 HIS A CA 1
ATOM 617 C C . HIS A 1 79 ? 11.543 -1.716 -1.343 1.00 91.81 79 HIS A C 1
ATOM 619 O O . HIS A 1 79 ? 10.873 -2.021 -0.353 1.00 91.81 79 HIS A O 1
ATOM 625 N N . VAL A 1 80 ? 12.413 -0.700 -1.350 1.00 92.94 80 VAL A N 1
ATOM 626 C CA . VAL A 1 80 ? 12.634 0.194 -0.205 1.00 92.94 80 VAL A CA 1
ATOM 627 C C . VAL A 1 80 ? 11.426 1.107 -0.029 1.00 92.94 80 VAL A C 1
ATOM 629 O O . VAL A 1 80 ? 10.857 1.134 1.057 1.00 92.94 80 VAL A O 1
ATOM 632 N N . ALA A 1 81 ? 10.939 1.727 -1.110 1.00 93.56 81 ALA A N 1
ATOM 633 C CA . ALA A 1 81 ? 9.733 2.553 -1.075 1.00 93.56 81 ALA A CA 1
ATOM 634 C C . ALA A 1 81 ? 8.524 1.788 -0.502 1.00 93.56 81 ALA A C 1
ATOM 636 O O . ALA A 1 81 ? 7.825 2.289 0.379 1.00 93.56 81 ALA A O 1
ATOM 637 N N . VAL A 1 82 ? 8.303 0.541 -0.944 1.00 93.81 82 VAL A N 1
ATOM 638 C CA . VAL A 1 82 ? 7.248 -0.333 -0.405 1.00 93.81 82 VAL A CA 1
ATOM 639 C C . VAL A 1 82 ? 7.466 -0.595 1.080 1.00 93.81 82 VAL A C 1
ATOM 641 O O . VAL A 1 82 ? 6.541 -0.429 1.876 1.00 93.81 82 VAL A O 1
ATOM 644 N N . ARG A 1 83 ? 8.673 -1.010 1.477 1.00 93.75 83 ARG A N 1
ATOM 645 C CA . ARG A 1 83 ? 8.989 -1.293 2.880 1.00 93.75 83 ARG A CA 1
ATOM 646 C C . ARG A 1 83 ? 8.683 -0.089 3.768 1.00 93.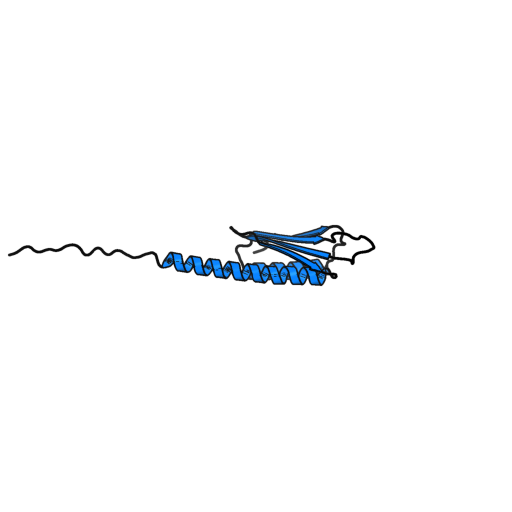75 83 ARG A C 1
ATOM 648 O O . ARG A 1 83 ? 7.950 -0.244 4.745 1.00 93.75 83 ARG A O 1
ATOM 655 N N . ASP A 1 84 ? 9.183 1.077 3.395 1.00 94.62 84 ASP A N 1
ATOM 656 C CA . ASP A 1 84 ? 9.053 2.293 4.186 1.00 94.62 84 ASP A CA 1
ATOM 657 C C . ASP A 1 84 ? 7.599 2.764 4.250 1.00 94.62 84 ASP A C 1
ATOM 659 O O . ASP A 1 84 ? 7.118 3.134 5.323 1.00 94.62 84 ASP A O 1
ATOM 663 N N . ALA A 1 85 ? 6.853 2.677 3.142 1.00 95.25 85 ALA A N 1
ATOM 664 C CA . ALA A 1 85 ? 5.432 3.020 3.128 1.00 95.25 85 ALA A CA 1
ATOM 665 C C . ALA A 1 85 ? 4.639 2.154 4.118 1.00 95.25 85 ALA A C 1
ATOM 667 O O . ALA A 1 85 ? 3.823 2.664 4.890 1.00 95.25 85 ALA A O 1
ATOM 668 N N . PHE A 1 86 ? 4.915 0.848 4.156 1.00 94.00 86 PHE A N 1
ATOM 669 C CA . PHE A 1 86 ? 4.284 -0.058 5.113 1.00 94.00 86 PHE A CA 1
ATOM 670 C C . PHE A 1 86 ? 4.739 0.179 6.560 1.00 94.00 86 PHE A C 1
ATOM 672 O O . PHE A 1 86 ? 3.913 0.069 7.464 1.00 94.00 86 PHE A O 1
ATOM 679 N N . ASP A 1 87 ? 6.012 0.503 6.796 1.00 93.88 87 ASP A N 1
ATOM 680 C CA . ASP A 1 87 ? 6.529 0.782 8.142 1.00 93.88 87 ASP A CA 1
ATOM 681 C C . ASP A 1 87 ? 5.871 2.055 8.720 1.00 93.88 87 ASP A C 1
ATOM 683 O O . ASP A 1 87 ? 5.421 2.077 9.872 1.00 93.88 87 ASP A O 1
ATOM 687 N N . VAL A 1 88 ? 5.704 3.094 7.893 1.00 94.50 88 VAL A N 1
ATOM 688 C CA . VAL A 1 88 ? 4.973 4.318 8.259 1.00 94.50 88 VAL A CA 1
ATOM 689 C C . VAL A 1 88 ? 3.477 4.040 8.456 1.00 94.50 88 VAL A C 1
ATOM 691 O O . VAL A 1 88 ? 2.889 4.533 9.425 1.00 94.50 88 VAL A O 1
ATOM 694 N N . ALA A 1 89 ? 2.852 3.231 7.595 1.00 92.12 89 ALA A N 1
ATOM 695 C CA . ALA A 1 89 ? 1.446 2.849 7.738 1.00 92.12 89 ALA A CA 1
ATOM 696 C C . ALA A 1 89 ? 1.190 2.059 9.034 1.00 92.12 89 ALA A C 1
ATOM 698 O O . ALA A 1 89 ? 0.246 2.372 9.761 1.00 92.12 89 ALA A O 1
ATOM 699 N N . GLU A 1 90 ? 2.059 1.101 9.380 1.00 90.56 90 GLU A N 1
ATOM 700 C CA . GLU A 1 90 ? 1.980 0.344 10.638 1.00 90.56 90 GLU A CA 1
ATOM 701 C C . GLU A 1 90 ? 2.055 1.285 11.849 1.00 90.56 90 GLU A C 1
ATOM 703 O O . GLU A 1 90 ? 1.284 1.143 12.802 1.00 90.56 90 GLU A O 1
ATOM 708 N N . ARG A 1 91 ? 2.941 2.289 11.805 1.00 90.50 91 ARG A N 1
ATOM 709 C CA . ARG A 1 91 ? 3.058 3.290 12.871 1.00 90.50 91 ARG A CA 1
ATOM 710 C C . ARG A 1 91 ? 1.790 4.136 13.007 1.00 90.50 91 ARG A C 1
ATOM 712 O O . ARG A 1 91 ? 1.304 4.300 14.124 1.00 90.50 91 ARG A O 1
ATOM 719 N N . LYS A 1 92 ? 1.230 4.638 11.898 1.00 88.88 92 LYS A N 1
ATOM 720 C CA . LYS A 1 92 ? -0.028 5.410 11.918 1.00 88.88 92 LYS A CA 1
ATOM 721 C C . LYS A 1 92 ? -1.188 4.577 12.470 1.00 88.88 92 LYS A C 1
ATOM 723 O O . LYS A 1 92 ? -1.956 5.072 13.292 1.00 88.88 92 LYS A O 1
ATOM 728 N N . LEU A 1 93 ? -1.270 3.306 12.078 1.00 87.06 93 LEU A N 1
ATOM 729 C CA . LEU A 1 93 ? -2.314 2.390 12.532 1.00 87.06 93 LEU A CA 1
ATOM 730 C C . LEU A 1 93 ? -2.238 2.130 14.046 1.00 87.06 93 LEU A C 1
ATOM 732 O O . LEU A 1 93 ? -3.260 2.192 14.726 1.00 87.06 93 LEU A O 1
ATOM 736 N N . LYS A 1 94 ? -1.035 1.907 14.596 1.00 85.50 94 LYS A N 1
ATOM 737 C CA . LYS A 1 94 ? -0.831 1.740 16.049 1.00 85.50 94 LYS A CA 1
ATOM 738 C C . LYS A 1 94 ? -1.216 2.990 16.840 1.00 85.50 94 LYS A C 1
ATOM 740 O O . LYS A 1 94 ? -1.866 2.881 17.877 1.00 85.50 94 LYS A O 1
ATOM 745 N N . SER A 1 95 ? -0.856 4.175 16.350 1.00 84.06 95 SER A N 1
ATOM 746 C CA . SER A 1 95 ? -1.262 5.429 16.995 1.00 84.06 95 SER A CA 1
ATOM 747 C C . SER A 1 95 ? -2.785 5.606 16.987 1.00 84.06 95 SER A C 1
ATOM 749 O O . SER A 1 95 ? -3.357 6.057 17.978 1.00 84.06 95 SER A O 1
ATOM 751 N N . HIS A 1 96 ? -3.459 5.209 15.903 1.00 80.38 96 HIS A N 1
ATOM 752 C CA . HIS A 1 96 ? -4.917 5.277 15.800 1.00 80.38 96 HIS A CA 1
ATOM 753 C C . HIS A 1 96 ? -5.620 4.339 16.796 1.00 80.38 96 HIS A C 1
ATOM 755 O O . HIS A 1 96 ? -6.534 4.765 17.506 1.00 80.38 96 HIS A O 1
ATOM 761 N N . THR A 1 97 ? -5.176 3.081 16.916 1.00 75.31 97 THR A N 1
ATOM 762 C CA . THR A 1 97 ? -5.779 2.127 17.864 1.00 75.31 97 THR A CA 1
ATOM 763 C C . THR A 1 97 ? -5.600 2.566 19.319 1.00 75.31 97 THR A C 1
ATOM 765 O O . THR A 1 97 ? -6.546 2.459 20.102 1.00 75.31 97 THR A O 1
ATOM 768 N N . GLN A 1 98 ? -4.447 3.143 19.677 1.00 75.75 98 GLN A N 1
ATOM 769 C CA . GLN A 1 98 ? -4.217 3.711 21.011 1.00 75.75 98 GLN A CA 1
ATOM 770 C C . GLN A 1 98 ? -5.144 4.899 21.314 1.00 75.75 98 GLN A C 1
ATOM 772 O O . GLN A 1 98 ? -5.744 4.958 22.389 1.00 75.75 98 GLN A O 1
ATOM 777 N N . GLN A 1 99 ? -5.328 5.822 20.364 1.00 71.75 99 GLN A N 1
ATOM 778 C CA . GLN A 1 99 ? -6.235 6.963 20.545 1.00 71.75 99 GLN A CA 1
ATOM 779 C C . GLN A 1 99 ? -7.697 6.528 20.717 1.00 71.75 99 GLN A C 1
ATOM 781 O O . GLN A 1 99 ? -8.417 7.097 21.543 1.00 71.75 99 GLN A O 1
ATOM 786 N N . LEU A 1 100 ? -8.146 5.512 19.972 1.00 69.50 100 LEU A N 1
ATOM 787 C CA . LEU A 1 100 ? -9.495 4.961 20.122 1.00 69.50 100 LEU A CA 1
ATOM 788 C C . LEU A 1 100 ? -9.711 4.326 21.502 1.00 69.50 100 LEU A C 1
ATOM 790 O O . LEU A 1 100 ? -10.772 4.519 22.098 1.00 69.50 100 LEU A O 1
ATOM 794 N N . GLN A 1 101 ? -8.722 3.601 22.031 1.00 66.25 101 GLN A N 1
ATOM 795 C CA . GLN A 1 101 ? -8.805 3.001 23.366 1.00 66.25 101 GLN A CA 1
ATOM 796 C C . GLN A 1 101 ? -8.902 4.070 24.463 1.00 66.25 101 GLN A C 1
ATOM 798 O O . GLN A 1 101 ? -9.805 3.998 25.299 1.00 66.25 101 GLN A O 1
ATOM 803 N N . ALA A 1 102 ? -8.067 5.112 24.400 1.00 67.44 102 ALA A N 1
ATOM 804 C CA . ALA A 1 102 ? -8.096 6.214 25.363 1.00 67.44 102 ALA A CA 1
ATOM 805 C C . ALA A 1 102 ? -9.443 6.969 25.364 1.00 67.44 102 ALA A C 1
ATOM 807 O O . ALA A 1 102 ? -9.975 7.306 26.423 1.00 67.44 102 ALA A O 1
ATOM 808 N N . LYS A 1 103 ? -10.048 7.189 24.185 1.00 61.66 103 LYS A N 1
ATOM 809 C CA . LYS A 1 103 ? -11.383 7.811 24.074 1.00 61.66 103 LYS A CA 1
ATOM 810 C C . LYS A 1 103 ? -12.499 6.933 24.651 1.00 61.66 103 LYS A C 1
ATOM 812 O O . LYS A 1 103 ? -13.444 7.460 25.234 1.00 61.66 103 LYS A O 1
ATOM 817 N N . ARG A 1 104 ? -12.407 5.604 24.506 1.00 59.94 104 ARG A N 1
ATOM 818 C CA . ARG A 1 104 ? -13.400 4.662 25.062 1.00 59.94 104 ARG A CA 1
ATOM 819 C C . ARG A 1 104 ? -13.354 4.598 26.588 1.00 59.94 104 ARG A C 1
ATOM 821 O O . ARG A 1 104 ? -14.406 4.412 27.189 1.00 59.94 104 ARG A O 1
ATOM 828 N N . GLN A 1 105 ? -12.180 4.767 27.198 1.00 60.09 105 GLN A N 1
ATOM 829 C CA . GLN A 1 105 ? -12.047 4.824 28.658 1.00 60.09 105 GLN A CA 1
ATOM 830 C C . GLN A 1 105 ? -12.645 6.106 29.241 1.00 60.09 105 GLN A C 1
ATOM 832 O O . GLN A 1 105 ? -13.460 6.006 30.149 1.00 60.09 105 GLN A O 1
ATOM 837 N N . ARG A 1 106 ? -12.388 7.279 28.643 1.00 57.72 106 ARG A N 1
ATOM 838 C CA . ARG A 1 106 ? -12.983 8.540 29.130 1.00 57.72 106 ARG A CA 1
ATOM 839 C C . ARG A 1 106 ? -14.512 8.547 29.121 1.00 57.72 106 ARG A C 1
ATOM 841 O O . ARG A 1 106 ? -15.121 9.047 30.050 1.00 57.72 106 ARG A O 1
ATOM 848 N N . LYS A 1 107 ? -15.152 7.935 28.117 1.00 50.91 107 LYS A N 1
ATOM 849 C CA . LYS A 1 107 ? -16.625 7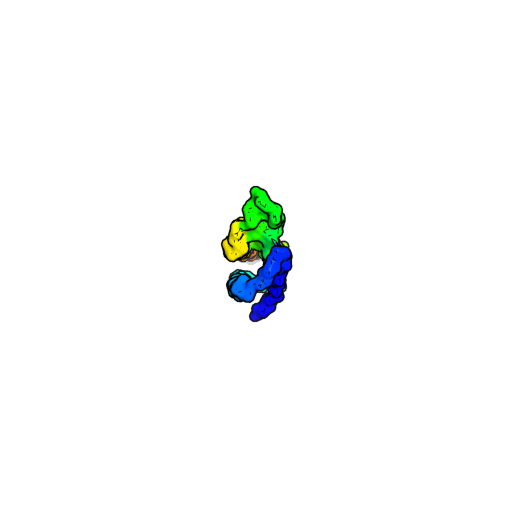.886 28.045 1.00 50.91 107 LYS A CA 1
ATOM 850 C C . LYS A 1 107 ? -17.266 6.989 29.121 1.00 50.91 107 LYS A C 1
ATOM 852 O O . LYS A 1 107 ? -18.476 7.037 29.302 1.00 50.91 107 LYS A O 1
ATOM 857 N N . ARG A 1 108 ? -16.490 6.136 29.799 1.00 51.81 108 ARG A N 1
ATOM 858 C CA . ARG A 1 108 ? -16.991 5.251 30.862 1.00 51.81 108 ARG A CA 1
ATOM 859 C C . ARG A 1 108 ?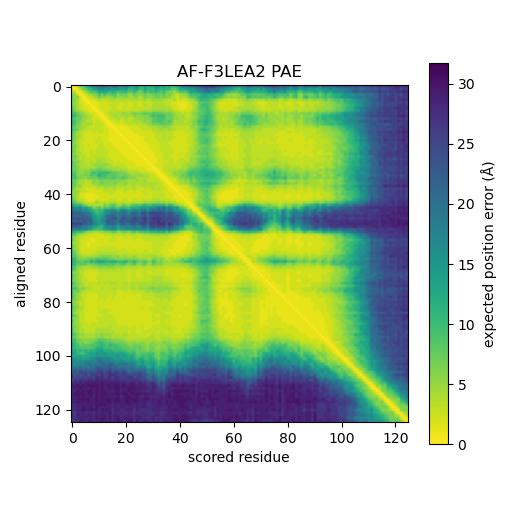 -16.963 5.885 32.255 1.00 51.81 108 ARG A C 1
ATOM 861 O O . ARG A 1 108 ? -17.629 5.348 33.128 1.00 51.81 108 ARG A O 1
ATOM 868 N N . GLU A 1 109 ? -16.239 6.984 32.452 1.00 54.53 109 GLU A N 1
ATOM 869 C CA . GLU A 1 109 ? -16.142 7.670 33.752 1.00 54.53 109 GLU A CA 1
ATOM 870 C C . GLU A 1 109 ? -17.197 8.773 33.961 1.00 54.53 109 GLU A C 1
ATOM 872 O O . GLU A 1 109 ? -17.412 9.178 35.094 1.00 54.53 109 GLU A O 1
ATOM 877 N N . ASP A 1 110 ? -17.936 9.184 32.923 1.00 51.53 110 ASP A N 1
ATOM 878 C CA . ASP A 1 110 ? -19.030 10.179 33.010 1.00 51.53 110 ASP A CA 1
ATOM 879 C C . ASP A 1 110 ? -20.412 9.573 33.360 1.00 51.53 110 ASP A C 1
ATOM 881 O O . ASP A 1 110 ? -21.458 10.099 32.983 1.00 51.53 110 ASP A O 1
ATOM 885 N N . ILE A 1 111 ? -20.449 8.440 34.066 1.00 56.12 111 ILE A N 1
ATOM 886 C CA . ILE A 1 111 ? -21.682 7.908 34.678 1.00 56.12 111 ILE A CA 1
ATOM 887 C C . ILE A 1 111 ? -21.569 8.063 36.192 1.00 56.12 111 ILE A C 1
ATOM 889 O O . ILE A 1 111 ? -21.328 7.105 36.922 1.00 56.12 111 ILE A O 1
ATOM 893 N N . THR A 1 112 ? -21.723 9.297 36.663 1.00 57.69 112 THR A N 1
ATOM 894 C CA . THR A 1 112 ? -21.988 9.605 38.070 1.00 57.69 112 THR A CA 1
ATOM 895 C C . THR A 1 112 ? -23.432 9.194 38.371 1.00 57.69 112 THR A C 1
ATOM 897 O O . THR A 1 112 ? -24.348 9.767 37.775 1.00 57.69 112 THR A O 1
ATOM 900 N N . PRO A 1 113 ? -23.709 8.229 39.266 1.00 47.75 113 PRO A N 1
ATOM 901 C CA . PRO A 1 113 ? -25.041 8.118 39.823 1.00 47.75 113 PRO A CA 1
ATOM 902 C C . PRO A 1 113 ? -25.182 9.258 40.835 1.00 47.75 113 PRO A C 1
ATOM 904 O O . PRO A 1 113 ? -24.625 9.203 41.929 1.00 47.75 113 PRO A O 1
ATOM 907 N N . THR A 1 114 ? -25.896 10.318 40.456 1.00 53.12 114 THR A N 1
ATOM 908 C CA . THR A 1 114 ? -26.462 11.263 41.422 1.00 53.12 114 THR A CA 1
ATOM 909 C C . THR A 1 114 ? -27.483 10.487 42.244 1.00 53.12 114 THR A C 1
ATOM 911 O O . THR A 1 114 ? -28.635 10.340 41.847 1.00 53.12 114 THR A O 1
ATOM 914 N N . ILE A 1 115 ? -27.037 9.910 43.357 1.00 59.00 115 ILE A N 1
ATOM 915 C CA . ILE A 1 115 ? -27.942 9.465 44.408 1.00 59.00 115 ILE A CA 1
ATOM 916 C C . ILE A 1 115 ? -28.295 10.733 45.175 1.00 59.00 115 ILE A C 1
ATOM 918 O O . ILE A 1 115 ? -27.520 11.212 46.001 1.00 59.00 115 ILE A O 1
ATOM 922 N N . SER A 1 116 ? -29.440 11.310 44.822 1.00 52.34 116 SER A N 1
ATOM 923 C CA . SER A 1 116 ? -30.121 12.298 45.644 1.00 52.34 116 SER A CA 1
ATOM 924 C C . SER A 1 116 ? -30.456 11.647 46.985 1.00 52.34 116 SER A C 1
ATOM 926 O O . SER A 1 116 ? -31.263 10.722 47.040 1.00 52.34 116 SER A O 1
ATOM 928 N N . GLN A 1 117 ? -29.816 12.109 48.054 1.00 52.56 117 GLN A N 1
ATOM 929 C CA . GLN A 1 117 ? -30.354 12.007 49.406 1.00 52.56 117 GLN A CA 1
ATOM 930 C C . GLN A 1 117 ? -30.718 13.423 49.838 1.00 52.56 117 GLN A C 1
ATOM 932 O O . GLN A 1 117 ? -29.956 14.099 50.518 1.00 52.56 117 GLN A O 1
ATOM 937 N N . GLU A 1 118 ? -31.878 13.862 49.372 1.00 53.94 118 GLU A N 1
ATOM 938 C CA . GLU A 1 118 ? -32.699 14.848 50.059 1.00 53.94 118 GLU A CA 1
ATOM 939 C C . GLU A 1 118 ? -34.009 14.119 50.327 1.00 53.94 118 GLU A C 1
ATOM 941 O O . GLU A 1 118 ? -34.774 13.878 49.404 1.00 53.94 118 GLU A O 1
ATOM 946 N N . ASP A 1 119 ? -34.175 13.657 51.559 1.00 46.53 119 ASP A N 1
ATOM 947 C CA . ASP A 1 119 ? -35.469 13.574 52.230 1.00 46.53 119 ASP A CA 1
ATOM 948 C C . ASP A 1 119 ? -35.144 13.662 53.720 1.00 46.53 119 ASP A C 1
ATOM 950 O O . ASP A 1 119 ? -34.955 12.683 54.446 1.00 46.53 119 ASP A O 1
ATOM 954 N N . ASP A 1 120 ? -34.939 14.919 54.097 1.00 49.59 120 ASP A N 1
ATOM 955 C CA . ASP A 1 120 ? -35.170 15.468 55.420 1.00 49.59 120 ASP A CA 1
ATOM 956 C C . ASP A 1 120 ? -36.568 15.004 55.869 1.00 49.59 120 ASP A C 1
ATOM 958 O O . ASP A 1 120 ? -37.578 15.390 55.281 1.00 49.59 120 ASP A O 1
ATOM 962 N N . PHE A 1 121 ? -36.634 14.110 56.854 1.00 50.94 121 PHE A N 1
ATOM 963 C CA . PHE A 1 121 ? -37.885 13.794 57.541 1.00 50.94 121 PHE A CA 1
ATOM 964 C C . PHE A 1 121 ? -37.710 14.108 59.024 1.00 50.94 121 PHE A C 1
ATOM 966 O O . PHE A 1 121 ? -37.580 13.224 59.871 1.00 50.94 121 PHE A O 1
ATOM 973 N N . ASP A 1 122 ? -37.666 15.404 59.316 1.00 49.44 122 ASP A N 1
ATOM 974 C CA . ASP A 1 122 ? -38.210 15.942 60.556 1.00 49.44 122 ASP A CA 1
ATOM 975 C C . ASP A 1 122 ? -39.741 15.836 60.474 1.00 49.44 122 ASP A C 1
ATOM 977 O O . ASP A 1 122 ? -40.332 16.524 59.650 1.00 49.44 122 ASP A O 1
ATOM 981 N N . GLU A 1 123 ? -40.388 15.010 61.310 1.00 55.94 123 GLU A N 1
ATOM 982 C CA . GLU A 1 123 ? -41.581 15.448 62.057 1.00 55.94 123 GLU A CA 1
ATOM 983 C C . GLU A 1 123 ? -41.957 14.484 63.209 1.00 55.94 123 GLU A C 1
ATOM 985 O O . GLU A 1 123 ? -42.267 13.310 63.024 1.00 55.94 123 GLU A O 1
ATOM 990 N N . VAL A 1 124 ? -41.879 15.071 64.403 1.00 50.72 124 VAL A N 1
ATOM 991 C CA . VAL A 1 124 ? -42.386 14.786 65.759 1.00 50.72 124 VAL A CA 1
ATOM 992 C C . VAL A 1 124 ? -43.406 13.662 66.044 1.00 50.72 124 VAL A C 1
ATOM 994 O O . VAL A 1 124 ? -44.362 13.416 65.312 1.00 50.72 124 VAL A O 1
ATOM 997 N N . GLY A 1 125 ? -43.266 13.104 67.256 1.00 42.31 125 GLY A N 1
ATOM 998 C CA . GLY A 1 125 ? -44.265 12.302 67.973 1.00 42.31 125 GLY A CA 1
ATOM 999 C C . GLY A 1 125 ? -43.738 11.775 69.298 1.00 42.31 125 GLY A C 1
ATOM 1000 O O . GLY A 1 125 ? -43.301 10.606 69.309 1.00 42.31 125 GLY A O 1
#

Foldseek 3Di:
DDAAEEEEEDPDDDDPVVVVVLRVLVVVLCVLDVQWRYKYKYKYFDDPDPPDAGKIKIWIWTDGDPDIDIFMAIDSDSVVNNVVRSVVVSVVSVVVVVVVVVVVVVVVVPPDPPPDPPDPDDDDD

Solvent-accessible surface area (backbone atoms only — not comparable to full-atom values): 7426 Å² total; per-residue (Å²): 136,87,73,55,71,48,82,45,64,42,96,52,83,86,48,70,70,55,52,52,53,51,52,55,50,51,56,52,50,51,74,77,41,82,58,56,66,38,36,41,36,40,37,36,48,80,57,90,48,98,86,54,75,65,38,20,34,18,34,40,38,38,39,34,86,89,60,66,46,78,34,74,28,70,27,78,40,59,69,55,7,42,50,51,19,50,54,53,44,53,51,54,52,52,54,49,55,52,53,54,53,58,54,58,54,58,70,64,70,78,71,74,80,82,75,81,85,81,77,87,78,87,79,90,135